Protein AF-A0A377BWE9-F1 (afdb_monomer)

Sequence (89 aa):
MSNTYQKRKASKEYGLYNQCKKLNDDELFRLLDDHNSLKRISSARVLQLRGGQDAVRLAIEFCSDKNYIRRDIGAFILGANKNLQKMRR

Foldseek 3Di:
DDDPVNVVVVVVLVVLLVVLLPDDLVVLLVQCPDPDPSSNVSSLVSCLVVADPVLLVQLVVQCPDPDVSSVVSSCVSCVRRPVNVVVVD

Solvent-accessible surface area (backbone atoms only — not comparable to full-atom values): 4860 Å² total; per-residue (Å²): 135,85,52,72,67,57,55,53,49,52,49,52,54,51,52,50,30,59,53,42,67,72,52,55,70,70,60,34,58,58,31,56,70,44,92,50,64,67,53,19,53,29,24,42,51,44,45,16,71,71,30,56,69,66,57,50,53,51,21,57,54,21,54,72,43,90,51,65,68,42,21,51,51,11,52,54,32,63,75,60,19,48,61,62,56,62,75,74,111

Organism: Escherichia coli (NCBI:txid562)

InterPro domains:
  IPR011989 Armadillo-like helical [G3DSA:1.25.10.10] (1-88)

Radius of gyration: 13.8 Å; Cα contacts (8 Å, |Δi|>4): 89; chains: 1; bounding box: 24×37×41 Å

Structure (mmCIF, N/CA/C/O backbone):
data_AF-A0A377BWE9-F1
#
_entry.id   AF-A0A377BWE9-F1
#
loop_
_atom_site.group_PDB
_atom_site.id
_atom_site.type_symbol
_atom_site.label_atom_id
_atom_site.label_alt_id
_atom_site.label_comp_id
_atom_site.label_asym_id
_atom_site.label_entity_id
_atom_site.label_seq_id
_atom_site.pdbx_PDB_ins_code
_atom_site.Cartn_x
_atom_site.Cartn_y
_atom_site.Cartn_z
_atom_site.occupancy
_atom_site.B_iso_or_equiv
_atom_site.auth_seq_id
_atom_site.auth_comp_id
_atom_site.auth_asym_id
_atom_site.auth_atom_id
_atom_site.pdbx_PDB_model_num
ATOM 1 N N . MET A 1 1 ? 11.715 6.703 27.315 1.00 55.16 1 MET A N 1
ATOM 2 C CA . MET A 1 1 ? 10.576 7.627 27.090 1.00 55.16 1 MET A CA 1
ATOM 3 C C . MET A 1 1 ? 10.494 8.007 25.617 1.00 55.16 1 MET A C 1
ATOM 5 O O . MET A 1 1 ? 11.517 8.353 25.046 1.00 55.16 1 MET A O 1
ATOM 9 N N . SER A 1 2 ? 9.309 7.949 24.999 1.00 64.31 2 SER A N 1
ATOM 10 C CA . SER A 1 2 ? 9.113 8.406 23.614 1.00 64.31 2 SER A CA 1
ATOM 11 C C . SER A 1 2 ? 8.977 9.935 23.570 1.00 64.31 2 SER A C 1
ATOM 13 O O . SER A 1 2 ? 8.119 10.498 24.257 1.00 64.31 2 SER A O 1
ATOM 15 N N . ASN A 1 3 ? 9.843 10.600 22.799 1.00 85.31 3 ASN A N 1
ATOM 16 C CA . ASN A 1 3 ? 9.865 12.059 22.629 1.00 85.31 3 ASN A CA 1
ATOM 17 C C . ASN A 1 3 ? 8.578 12.530 21.905 1.00 85.31 3 ASN A C 1
ATOM 19 O O . ASN A 1 3 ? 7.997 11.794 21.104 1.00 85.31 3 ASN A O 1
ATOM 23 N N . THR A 1 4 ? 8.114 13.754 22.169 1.00 83.38 4 THR A N 1
ATOM 24 C CA . THR A 1 4 ? 6.931 14.387 21.555 1.00 83.38 4 THR A CA 1
ATOM 25 C C . THR A 1 4 ? 6.905 14.271 20.026 1.00 83.38 4 THR A C 1
ATOM 27 O O . THR A 1 4 ? 5.832 14.075 19.452 1.00 83.38 4 THR A O 1
ATOM 30 N N . TYR A 1 5 ? 8.067 14.297 19.364 1.00 80.12 5 TYR A N 1
ATOM 31 C CA . TYR A 1 5 ? 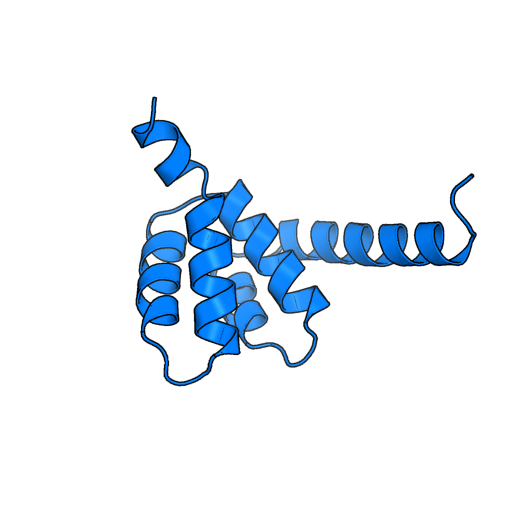8.185 14.045 17.923 1.00 80.12 5 TYR A CA 1
ATOM 32 C C . TYR A 1 5 ? 7.663 12.658 17.513 1.00 80.12 5 TYR A C 1
ATOM 34 O O . TYR A 1 5 ? 6.847 12.545 16.598 1.00 80.12 5 TYR A O 1
ATOM 42 N N . GLN A 1 6 ? 8.082 11.602 18.214 1.00 81.94 6 GLN A N 1
ATOM 43 C CA . GLN A 1 6 ? 7.679 10.224 17.917 1.00 81.94 6 GLN A CA 1
ATOM 44 C C . GLN A 1 6 ? 6.173 10.027 18.129 1.00 81.94 6 GLN A C 1
ATOM 46 O O . GLN A 1 6 ? 5.518 9.404 17.297 1.00 81.94 6 GLN A O 1
ATOM 51 N N . LYS A 1 7 ? 5.601 10.630 19.181 1.00 79.88 7 LYS A N 1
ATOM 52 C CA . LYS A 1 7 ? 4.149 10.601 19.433 1.00 79.88 7 LYS A CA 1
ATOM 53 C C . LYS A 1 7 ? 3.357 11.284 18.313 1.00 79.88 7 LYS A C 1
ATOM 55 O O . LYS A 1 7 ? 2.355 10.745 17.847 1.00 79.88 7 LYS A O 1
ATOM 60 N N . ARG A 1 8 ? 3.822 12.447 17.838 1.00 79.38 8 ARG A N 1
ATOM 61 C CA . ARG A 1 8 ? 3.204 13.165 16.706 1.00 79.38 8 ARG A CA 1
ATOM 6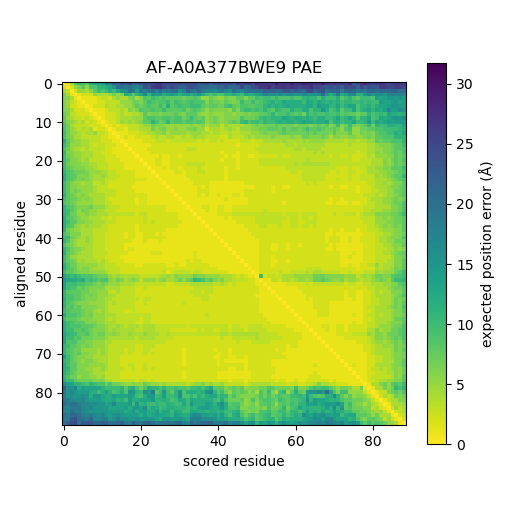2 C C . ARG A 1 8 ? 3.307 12.372 15.405 1.00 79.38 8 ARG A C 1
ATOM 64 O O . ARG A 1 8 ? 2.331 12.317 14.662 1.00 79.38 8 ARG A O 1
ATOM 71 N N . LYS A 1 9 ? 4.458 11.745 15.142 1.00 79.81 9 LYS A N 1
ATOM 72 C CA . LYS A 1 9 ? 4.657 10.868 13.981 1.00 79.81 9 LYS A CA 1
ATOM 73 C C . LYS A 1 9 ? 3.677 9.694 14.019 1.00 79.81 9 LYS A C 1
ATOM 75 O O . LYS A 1 9 ? 2.887 9.558 13.095 1.00 79.81 9 LYS A O 1
ATOM 80 N N . ALA A 1 10 ? 3.644 8.939 15.116 1.00 78.50 10 ALA A N 1
ATOM 81 C CA . ALA A 1 10 ? 2.740 7.800 15.277 1.00 78.50 10 ALA A CA 1
ATOM 82 C C . ALA A 1 10 ? 1.261 8.192 15.114 1.00 78.50 10 ALA A C 1
ATOM 84 O O . ALA A 1 10 ? 0.513 7.497 14.436 1.00 78.50 10 ALA A O 1
ATOM 85 N N . SER A 1 11 ? 0.849 9.338 15.667 1.00 81.81 11 SER A N 1
ATOM 86 C CA . SER A 1 11 ? -0.517 9.853 15.506 1.00 81.81 11 SER A CA 1
ATOM 87 C C . SER A 1 11 ? -0.864 10.149 14.040 1.00 81.81 11 SER A C 1
ATOM 89 O O . SER A 1 11 ? -1.925 9.744 13.565 1.00 81.81 11 SER A O 1
ATOM 91 N N . LYS A 1 12 ? 0.052 10.777 13.286 1.00 82.19 12 LYS A N 1
ATOM 92 C CA . LYS A 1 12 ? -0.138 11.029 11.847 1.00 82.19 12 LYS A CA 1
ATOM 93 C C . LYS A 1 12 ? -0.246 9.733 11.045 1.00 82.19 12 LYS A C 1
ATOM 95 O O . LYS A 1 12 ? -1.152 9.609 10.226 1.00 82.19 12 LYS A O 1
ATOM 100 N N . GLU A 1 13 ? 0.644 8.772 11.291 1.00 86.06 13 GLU A N 1
ATOM 101 C CA . GLU A 1 13 ? 0.618 7.471 10.608 1.00 86.06 13 GLU A CA 1
ATOM 102 C C . GLU A 1 13 ? -0.674 6.703 10.922 1.00 86.06 13 GLU A C 1
ATOM 104 O O . GLU A 1 13 ? -1.318 6.172 10.019 1.00 86.06 13 GLU A O 1
ATOM 109 N N . TYR A 1 14 ? -1.102 6.702 12.187 1.00 86.38 14 TYR A N 1
ATOM 110 C CA . TYR A 1 14 ? -2.319 6.017 12.620 1.00 86.38 14 TYR A CA 1
ATOM 111 C C . TYR A 1 14 ? -3.591 6.675 12.069 1.00 86.38 14 TYR A C 1
ATOM 113 O O . TYR A 1 14 ? -4.514 5.984 11.634 1.00 86.38 14 TYR A O 1
ATOM 121 N N . GLY A 1 15 ? -3.637 8.010 12.032 1.00 91.62 15 GLY A N 1
ATOM 122 C CA . GLY A 1 15 ? -4.743 8.758 11.435 1.00 91.62 15 GLY A CA 1
ATOM 123 C C . GLY A 1 15 ? -4.910 8.448 9.948 1.00 91.62 15 GLY A C 1
ATOM 124 O O . GLY A 1 15 ? -6.016 8.146 9.500 1.00 91.62 15 GLY A O 1
ATOM 125 N N . LEU A 1 16 ? -3.805 8.445 9.201 1.00 91.56 16 LEU A N 1
ATOM 126 C CA . LEU A 1 16 ? -3.821 8.202 7.759 1.00 91.56 16 LEU A CA 1
ATOM 127 C C . LEU A 1 16 ? -4.142 6.737 7.423 1.00 91.56 16 LEU A C 1
ATOM 129 O O . LEU A 1 16 ? -4.913 6.461 6.505 1.00 91.56 16 LEU A O 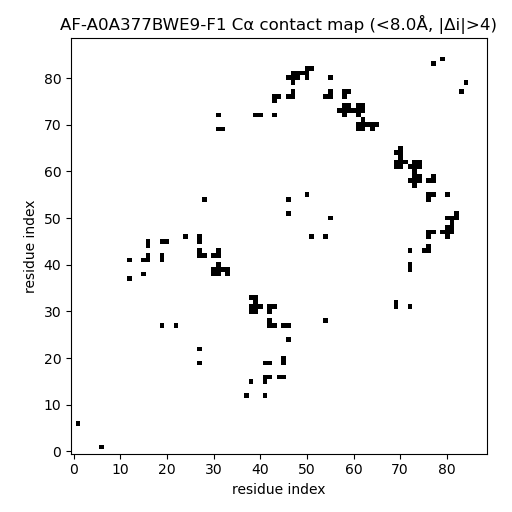1
ATOM 133 N N . TYR A 1 17 ? -3.646 5.794 8.224 1.00 92.25 17 TYR A N 1
ATOM 134 C CA . TYR A 1 17 ? -4.028 4.385 8.129 1.00 92.25 17 TYR A CA 1
ATOM 135 C C . TYR A 1 17 ? -5.535 4.170 8.345 1.00 92.25 17 TYR A C 1
ATOM 137 O O . TYR A 1 17 ? -6.181 3.466 7.569 1.00 92.25 17 TYR A O 1
ATOM 145 N N . ASN A 1 18 ? -6.131 4.819 9.351 1.00 93.25 18 ASN A N 1
ATOM 146 C CA . ASN A 1 18 ? -7.572 4.720 9.602 1.00 93.25 18 ASN A CA 1
ATOM 147 C C . ASN A 1 18 ? -8.420 5.345 8.489 1.00 93.25 18 ASN A C 1
ATOM 149 O O . ASN A 1 18 ? -9.536 4.885 8.252 1.00 93.25 18 ASN A O 1
ATOM 153 N N . GLN A 1 19 ? -7.906 6.369 7.804 1.00 94.06 19 GLN A N 1
ATOM 154 C CA . GLN A 1 19 ? -8.539 6.902 6.597 1.00 94.06 19 GLN A CA 1
ATOM 155 C C . GLN A 1 19 ? -8.478 5.878 5.460 1.00 94.06 19 GLN A C 1
ATOM 157 O O . GLN A 1 19 ? -9.515 5.558 4.888 1.00 94.06 19 GLN A O 1
ATOM 162 N N . CYS A 1 20 ? -7.307 5.281 5.208 1.00 96.19 20 CYS A N 1
ATOM 163 C CA . CYS A 1 20 ? -7.141 4.248 4.181 1.00 96.19 20 CYS A CA 1
ATOM 164 C C . CYS A 1 20 ? -8.066 3.043 4.420 1.00 96.19 20 CYS A C 1
ATOM 166 O O . CYS A 1 20 ? -8.646 2.510 3.483 1.00 96.19 20 CYS A O 1
ATOM 168 N N . LYS A 1 21 ? -8.298 2.644 5.679 1.00 95.19 21 LYS A N 1
ATOM 169 C CA . LYS A 1 21 ? -9.226 1.547 6.010 1.00 95.19 21 LYS A CA 1
ATOM 170 C C . LYS A 1 21 ? -10.664 1.760 5.524 1.00 95.19 21 LYS A C 1
ATOM 172 O O . LYS A 1 21 ? -11.386 0.768 5.435 1.00 95.19 21 LYS A O 1
ATOM 177 N N . LYS A 1 22 ? -11.081 3.001 5.260 1.00 96.19 22 LYS A N 1
ATOM 178 C CA . LYS A 1 22 ? -12.431 3.348 4.785 1.00 96.19 22 LYS A CA 1
ATOM 179 C C . LYS A 1 22 ? -12.545 3.387 3.258 1.00 96.19 22 LYS A C 1
ATOM 181 O O . LYS A 1 22 ? -13.661 3.424 2.760 1.00 96.19 22 LYS A O 1
ATOM 186 N N . LEU A 1 23 ? -11.419 3.390 2.546 1.00 96.56 23 LEU A N 1
ATOM 187 C CA . LEU A 1 23 ? -11.375 3.445 1.086 1.00 96.56 23 LEU A CA 1
ATOM 188 C C . LEU A 1 23 ? -11.688 2.080 0.472 1.00 96.56 23 LEU A C 1
ATOM 190 O O . LEU A 1 23 ? -11.465 1.044 1.108 1.00 96.56 23 LEU A O 1
ATOM 194 N N . ASN A 1 24 ? -12.179 2.062 -0.761 1.00 95.81 24 ASN A N 1
ATOM 195 C CA . ASN A 1 24 ? -12.293 0.823 -1.537 1.00 95.81 24 ASN A CA 1
ATOM 196 C C . ASN A 1 24 ? -10.928 0.399 -2.116 1.00 95.81 24 ASN A C 1
ATOM 198 O O . ASN A 1 24 ? -9.942 1.1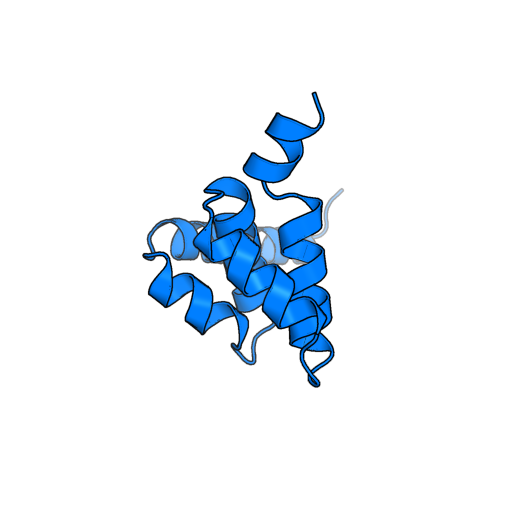29 -2.012 1.00 95.81 24 ASN A O 1
ATOM 202 N N . ASP A 1 25 ? -10.850 -0.804 -2.683 1.00 94.19 25 ASP A N 1
ATOM 203 C CA . ASP A 1 25 ? -9.573 -1.352 -3.154 1.00 94.19 25 ASP A CA 1
ATOM 204 C C . ASP A 1 25 ? -9.002 -0.565 -4.352 1.00 94.19 25 ASP A C 1
ATOM 206 O O . ASP A 1 25 ? -7.798 -0.320 -4.385 1.00 94.19 25 ASP A O 1
ATOM 210 N N . ASP A 1 26 ? -9.837 -0.037 -5.253 1.00 95.69 26 ASP A N 1
ATOM 211 C CA . ASP A 1 26 ? -9.388 0.787 -6.390 1.00 95.69 26 ASP A CA 1
ATOM 212 C C . ASP A 1 26 ? -8.760 2.118 -5.948 1.00 95.69 26 ASP A C 1
ATOM 214 O O . ASP A 1 26 ? -7.764 2.595 -6.502 1.00 95.69 26 ASP A O 1
ATOM 218 N N . GLU A 1 27 ? -9.339 2.758 -4.934 1.00 97.12 27 GLU A N 1
ATOM 219 C CA . GLU A 1 27 ? -8.768 3.941 -4.288 1.00 97.12 27 GLU A CA 1
ATOM 220 C C . GLU A 1 27 ? -7.434 3.622 -3.612 1.00 97.12 27 GLU A C 1
ATOM 222 O O . GLU A 1 27 ? -6.479 4.395 -3.727 1.00 97.12 27 GLU A O 1
ATOM 227 N N . LEU A 1 28 ? -7.344 2.472 -2.942 1.0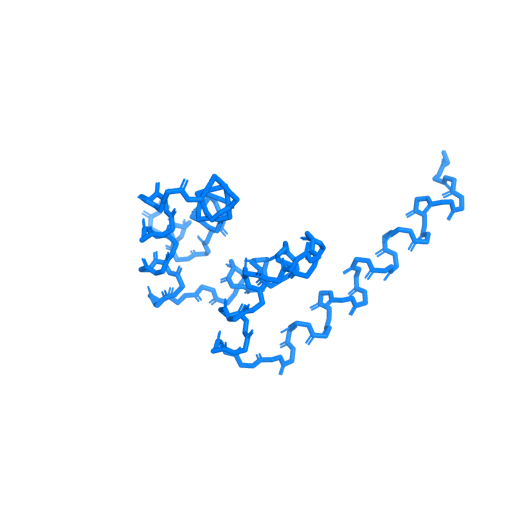0 97.00 28 LEU A N 1
ATOM 228 C CA . LEU A 1 28 ? -6.108 2.017 -2.317 1.00 97.00 28 LEU A CA 1
ATOM 229 C C . LEU A 1 28 ? -5.017 1.746 -3.356 1.00 97.00 28 LEU A C 1
ATOM 231 O O . LEU A 1 28 ? -3.884 2.193 -3.159 1.00 97.00 28 LEU A O 1
ATOM 235 N N . PHE A 1 29 ? -5.341 1.091 -4.471 1.00 96.44 29 PHE A N 1
ATOM 236 C CA . PHE A 1 29 ? -4.392 0.839 -5.556 1.00 96.44 29 PHE A CA 1
ATOM 237 C C . PHE A 1 29 ? -3.850 2.136 -6.151 1.00 96.44 29 PHE A C 1
ATOM 239 O O . PHE A 1 29 ? -2.636 2.278 -6.286 1.00 96.44 29 PHE A O 1
ATOM 246 N N . ARG A 1 30 ? -4.709 3.135 -6.392 1.00 96.62 30 ARG A N 1
ATOM 247 C CA . ARG A 1 30 ? -4.264 4.464 -6.848 1.00 96.62 30 ARG A CA 1
ATOM 248 C C . ARG A 1 30 ? -3.305 5.135 -5.862 1.00 96.62 30 ARG A C 1
ATOM 250 O O . ARG A 1 30 ? -2.340 5.771 -6.278 1.00 96.62 30 ARG A O 1
ATOM 257 N N . LEU A 1 31 ? -3.527 4.973 -4.556 1.00 97.06 31 LEU A N 1
ATOM 258 C CA . LEU A 1 31 ? -2.647 5.541 -3.529 1.00 97.06 31 LEU A CA 1
ATOM 259 C C . LEU A 1 31 ? -1.254 4.905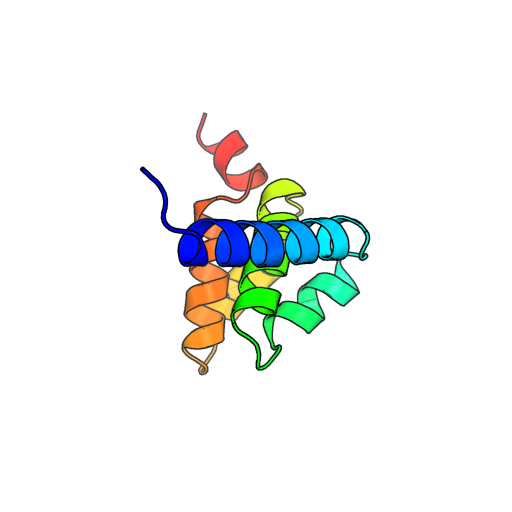 -3.479 1.00 97.06 31 LEU A C 1
ATOM 261 O O . LEU A 1 31 ? -0.361 5.506 -2.881 1.00 97.06 31 LEU A O 1
ATOM 265 N N . LEU A 1 32 ? -1.038 3.732 -4.085 1.00 96.62 32 LEU A N 1
ATOM 266 C CA . LEU A 1 32 ? 0.289 3.110 -4.145 1.00 96.62 32 LEU A CA 1
ATOM 267 C C . LEU A 1 32 ? 1.272 3.892 -5.026 1.00 96.62 32 LEU A C 1
ATOM 269 O O . LEU A 1 32 ? 2.480 3.753 -4.847 1.00 96.62 32 LEU A O 1
ATOM 273 N N . ASP A 1 33 ? 0.765 4.764 -5.896 1.00 95.81 33 ASP A N 1
ATOM 274 C CA . ASP A 1 33 ? 1.557 5.646 -6.754 1.00 95.81 33 ASP A CA 1
ATOM 275 C C . ASP A 1 33 ? 1.622 7.098 -6.263 1.00 95.81 33 ASP A C 1
ATOM 277 O O . ASP A 1 33 ? 2.227 7.947 -6.917 1.00 95.81 33 ASP A O 1
ATOM 281 N N . ASP A 1 34 ? 1.048 7.405 -5.094 1.00 97.06 34 ASP A N 1
ATOM 282 C CA . ASP A 1 34 ? 1.087 8.759 -4.537 1.00 97.06 34 ASP A CA 1
ATOM 283 C C . ASP A 1 34 ? 2.544 9.197 -4.270 1.00 97.06 34 ASP A C 1
ATOM 285 O O . ASP A 1 34 ? 3.403 8.416 -3.840 1.00 97.06 34 ASP A O 1
ATOM 289 N N . HIS A 1 35 ? 2.837 10.477 -4.507 1.00 95.06 35 HIS A N 1
ATOM 290 C CA . HIS A 1 35 ? 4.156 11.053 -4.237 1.00 95.06 35 HIS A CA 1
ATOM 291 C C . HIS A 1 35 ? 4.531 10.989 -2.749 1.00 95.06 35 HIS A C 1
ATOM 293 O O . HIS A 1 35 ? 5.712 10.920 -2.401 1.00 95.06 35 HIS A O 1
ATOM 299 N N . ASN A 1 36 ? 3.540 10.991 -1.856 1.00 94.75 36 ASN A N 1
ATOM 300 C CA . ASN A 1 36 ? 3.739 10.886 -0.424 1.00 94.75 36 ASN A CA 1
ATOM 301 C C . ASN A 1 36 ? 3.937 9.422 -0.004 1.00 94.75 36 ASN A C 1
ATOM 303 O O . ASN A 1 36 ? 3.007 8.610 -0.001 1.00 94.75 36 ASN A O 1
ATOM 307 N N . SER A 1 37 ? 5.148 9.108 0.457 1.00 93.69 37 SER A N 1
ATOM 308 C CA . SER A 1 37 ? 5.511 7.768 0.927 1.00 93.69 37 SER A CA 1
ATOM 309 C C . SER A 1 37 ? 4.596 7.238 2.033 1.00 93.69 37 SER A C 1
ATOM 311 O O . SER A 1 37 ? 4.302 6.043 2.054 1.00 93.69 37 SER A O 1
ATOM 313 N N . LEU A 1 38 ? 4.093 8.104 2.918 1.00 93.69 38 LEU A N 1
ATOM 314 C CA . LEU A 1 38 ? 3.234 7.679 4.016 1.00 93.69 38 LEU A CA 1
ATOM 315 C C . LEU A 1 38 ? 1.867 7.195 3.522 1.00 93.69 38 LEU A C 1
ATOM 317 O O . LEU A 1 38 ? 1.326 6.236 4.075 1.00 93.69 38 LEU A O 1
ATOM 321 N N . LYS A 1 39 ? 1.324 7.820 2.472 1.00 96.19 39 LYS A N 1
ATOM 322 C CA . LYS A 1 39 ? 0.078 7.372 1.839 1.00 96.19 39 LYS A CA 1
ATOM 323 C C . LYS A 1 39 ? 0.254 6.008 1.181 1.00 96.19 39 LYS A C 1
ATOM 325 O O . LYS A 1 39 ? -0.554 5.120 1.444 1.00 96.19 39 LYS A O 1
ATOM 330 N N . ARG A 1 40 ? 1.351 5.811 0.439 1.00 96.81 40 ARG A N 1
ATOM 331 C CA . ARG A 1 40 ? 1.684 4.516 -0.177 1.00 96.81 40 ARG A CA 1
ATOM 332 C C . ARG A 1 40 ? 1.767 3.398 0.857 1.00 96.81 40 ARG A C 1
ATOM 334 O O . ARG A 1 40 ? 1.087 2.387 0.729 1.00 96.81 40 ARG A O 1
ATOM 341 N N . ILE A 1 41 ? 2.542 3.609 1.925 1.00 95.62 41 ILE A N 1
ATOM 342 C CA . ILE A 1 41 ? 2.726 2.612 2.992 1.00 95.62 41 ILE A CA 1
ATOM 343 C C . ILE A 1 41 ? 1.409 2.343 3.729 1.00 95.62 41 ILE A C 1
ATOM 345 O O . ILE A 1 41 ? 1.093 1.193 4.033 1.00 95.62 41 ILE A O 1
ATOM 349 N N . SER A 1 42 ? 0.627 3.386 4.020 1.00 96.12 42 SER A N 1
ATOM 350 C CA . SER A 1 42 ? -0.657 3.232 4.713 1.00 96.12 42 SER A CA 1
ATOM 351 C C . SER A 1 42 ? -1.655 2.441 3.873 1.00 96.12 42 SER A C 1
ATOM 353 O O . SER A 1 42 ? -2.304 1.544 4.408 1.00 96.12 42 SER A O 1
ATOM 355 N N . SER A 1 43 ? -1.725 2.715 2.567 1.00 96.88 43 SER A N 1
ATOM 356 C CA . SER A 1 43 ? -2.545 1.950 1.628 1.00 96.88 43 SER A CA 1
ATOM 357 C C . SER A 1 43 ? -2.091 0.488 1.543 1.00 96.88 43 SER A C 1
ATOM 359 O O . SER A 1 43 ? -2.879 -0.426 1.792 1.00 96.88 43 SER A O 1
ATOM 361 N N . ALA A 1 44 ? -0.792 0.255 1.326 1.00 96.44 44 ALA A N 1
ATOM 362 C CA . ALA A 1 44 ? -0.211 -1.083 1.245 1.00 96.44 44 ALA A CA 1
ATOM 363 C C . ALA A 1 44 ? -0.479 -1.927 2.505 1.00 96.44 44 ALA A C 1
ATOM 365 O O . ALA A 1 44 ? -0.803 -3.109 2.400 1.00 96.44 44 ALA A O 1
ATOM 366 N N . ARG A 1 45 ? -0.423 -1.325 3.702 1.00 94.94 45 ARG A N 1
ATOM 367 C CA . ARG A 1 45 ? -0.782 -2.001 4.963 1.00 94.94 45 ARG A CA 1
ATOM 368 C C . ARG A 1 45 ? -2.245 -2.427 5.016 1.00 94.94 45 ARG A C 1
ATOM 370 O O . ARG A 1 45 ? -2.552 -3.499 5.537 1.00 94.94 45 ARG A O 1
ATOM 377 N N . VAL A 1 46 ? -3.157 -1.602 4.504 1.00 95.44 46 VAL A N 1
ATOM 378 C CA . VAL A 1 46 ? -4.578 -1.968 4.437 1.00 95.44 46 VAL A CA 1
ATOM 379 C C . VAL A 1 46 ? -4.779 -3.129 3.464 1.00 95.44 46 VAL A C 1
ATOM 381 O O . VAL A 1 46 ? -5.479 -4.077 3.814 1.00 95.44 46 VAL A O 1
ATOM 384 N N . LEU A 1 47 ? -4.106 -3.118 2.310 1.00 95.06 47 LEU A N 1
ATOM 385 C CA . LEU A 1 47 ? -4.146 -4.221 1.344 1.00 95.06 47 LEU A CA 1
ATOM 386 C C . LEU A 1 47 ? -3.572 -5.526 1.923 1.00 95.06 47 LEU A C 1
ATOM 388 O O . LEU A 1 47 ? -4.175 -6.583 1.767 1.00 95.06 47 LEU A O 1
ATOM 392 N N . GLN A 1 48 ? -2.468 -5.469 2.678 1.00 93.75 48 GLN A N 1
ATOM 393 C CA . GLN A 1 48 ? -1.940 -6.630 3.416 1.00 93.75 48 GLN A CA 1
ATOM 394 C C . GLN A 1 48 ? -2.964 -7.198 4.412 1.00 93.75 48 GLN A C 1
ATOM 396 O O . GLN A 1 48 ? -3.109 -8.418 4.532 1.00 93.75 48 GLN A O 1
ATOM 401 N N . LEU A 1 49 ? -3.672 -6.314 5.130 1.00 92.69 49 LEU A N 1
ATOM 402 C CA . LEU A 1 49 ? -4.658 -6.685 6.146 1.00 92.69 49 LEU A CA 1
ATOM 403 C C . LEU A 1 49 ? -5.924 -7.301 5.543 1.00 92.69 49 LEU A C 1
ATOM 405 O O . LEU A 1 49 ? -6.451 -8.257 6.125 1.00 92.69 49 LEU A O 1
ATOM 409 N N . ARG A 1 50 ? -6.440 -6.709 4.459 1.00 91.94 50 ARG A N 1
ATOM 410 C CA . ARG A 1 50 ? -7.619 -7.197 3.730 1.00 91.94 50 ARG A CA 1
ATOM 411 C C . ARG A 1 50 ? -7.301 -8.489 2.987 1.00 91.94 50 ARG A C 1
ATOM 413 O O . ARG A 1 50 ? -8.135 -9.388 2.952 1.00 91.94 50 ARG A O 1
ATOM 420 N N . GLY A 1 51 ? -6.077 -8.607 2.479 1.00 86.25 51 GLY A N 1
ATOM 421 C CA . GLY A 1 51 ? -5.729 -9.645 1.523 1.00 86.25 51 GLY A CA 1
ATOM 422 C C . GLY A 1 51 ? -6.456 -9.400 0.203 1.00 86.25 51 GLY A C 1
ATOM 423 O O . GLY A 1 51 ? -6.812 -8.271 -0.120 1.00 86.25 51 GLY A O 1
ATOM 424 N N . GLY A 1 52 ? -6.677 -10.467 -0.555 1.00 88.44 52 GLY A N 1
ATOM 425 C CA . GLY A 1 52 ? -7.360 -10.405 -1.846 1.00 88.44 52 GLY A CA 1
ATOM 426 C C . GLY A 1 52 ? -6.431 -10.752 -3.002 1.00 88.44 52 GLY A C 1
ATOM 427 O O . GLY A 1 52 ? -5.238 -10.445 -2.982 1.00 88.44 52 GLY A O 1
ATOM 428 N N . GLN A 1 53 ? -6.988 -11.441 -3.996 1.00 90.44 53 GLN A N 1
ATOM 429 C CA . GLN A 1 53 ? -6.225 -11.929 -5.141 1.00 90.44 53 GLN A CA 1
ATOM 430 C C . GLN A 1 53 ? -5.740 -10.778 -6.025 1.00 90.44 53 GLN A C 1
ATOM 432 O O . GLN A 1 53 ? -4.604 -10.815 -6.489 1.00 90.44 53 GLN A O 1
ATOM 437 N N . ASP A 1 54 ? -6.549 -9.731 -6.197 1.00 91.88 54 ASP A N 1
ATOM 438 C CA . ASP A 1 54 ? -6.171 -8.566 -7.002 1.00 91.88 54 ASP A CA 1
ATOM 439 C C . ASP A 1 54 ? -4.993 -7.804 -6.391 1.00 91.88 54 ASP A C 1
ATOM 441 O O . ASP A 1 54 ? -4.061 -7.444 -7.104 1.00 91.88 54 ASP A O 1
ATOM 445 N N . ALA A 1 55 ? -4.965 -7.654 -5.061 1.00 92.38 55 ALA A N 1
ATOM 446 C CA . ALA A 1 55 ? -3.834 -7.051 -4.362 1.00 92.38 55 ALA A CA 1
ATOM 447 C C . ALA A 1 55 ? -2.544 -7.873 -4.527 1.00 92.38 55 ALA A C 1
ATOM 449 O O . ALA A 1 55 ? -1.461 -7.304 -4.647 1.00 92.38 55 ALA A O 1
ATOM 450 N N . VAL A 1 56 ? -2.648 -9.208 -4.552 1.00 92.25 56 VAL A N 1
ATOM 451 C CA . VAL A 1 56 ? -1.503 -10.095 -4.815 1.00 92.25 56 VAL A CA 1
ATOM 452 C C . VAL A 1 56 ? -1.050 -9.982 -6.270 1.00 92.25 56 VAL A C 1
ATOM 454 O O . VAL A 1 56 ? 0.144 -9.814 -6.505 1.00 92.25 56 VAL A O 1
ATOM 457 N N . ARG A 1 57 ? -1.976 -10.026 -7.237 1.00 94.31 57 ARG A N 1
ATOM 458 C CA . ARG A 1 57 ? -1.658 -9.889 -8.667 1.00 94.31 57 ARG A CA 1
ATOM 459 C C . ARG A 1 57 ? -0.957 -8.561 -8.946 1.00 94.31 57 ARG A C 1
ATOM 461 O O . ARG A 1 57 ? 0.125 -8.566 -9.523 1.00 94.31 57 ARG A O 1
ATOM 468 N N . LEU A 1 58 ? -1.516 -7.455 -8.455 1.00 94.88 58 LEU A N 1
ATOM 469 C CA . LEU A 1 58 ? -0.921 -6.129 -8.605 1.00 94.88 58 LEU A CA 1
ATOM 470 C C . LEU A 1 58 ? 0.472 -6.056 -7.968 1.00 94.88 58 LEU A C 1
ATOM 472 O O . LEU A 1 58 ? 1.394 -5.496 -8.553 1.00 94.88 58 LEU A O 1
ATOM 476 N N . ALA A 1 59 ? 0.656 -6.640 -6.781 1.00 94.94 59 ALA A N 1
ATOM 477 C CA . ALA A 1 59 ? 1.954 -6.635 -6.115 1.00 94.94 59 ALA A CA 1
ATOM 478 C C . ALA A 1 59 ? 3.020 -7.433 -6.891 1.00 94.94 59 ALA A C 1
ATOM 480 O O . ALA A 1 59 ? 4.177 -7.019 -6.926 1.00 94.94 59 ALA A O 1
ATOM 481 N N . ILE A 1 60 ? 2.634 -8.535 -7.547 1.00 95.50 60 ILE A N 1
ATOM 482 C CA . ILE A 1 60 ? 3.515 -9.299 -8.445 1.00 95.50 60 ILE A CA 1
ATOM 483 C C . ILE A 1 60 ? 3.906 -8.452 -9.660 1.00 95.50 60 ILE A C 1
ATOM 485 O O . ILE A 1 60 ? 5.091 -8.368 -9.978 1.00 95.50 60 ILE A O 1
ATOM 489 N N . GLU A 1 61 ? 2.945 -7.782 -10.302 1.00 96.44 61 GLU A N 1
ATOM 490 C CA . GLU A 1 61 ? 3.220 -6.866 -11.420 1.00 96.44 61 GLU A CA 1
ATOM 491 C C . GLU A 1 61 ? 4.186 -5.750 -10.995 1.00 96.44 61 GLU A C 1
ATOM 493 O O . GLU A 1 61 ? 5.170 -5.461 -11.679 1.00 96.44 61 GLU A O 1
ATOM 498 N N . PHE A 1 62 ? 3.964 -5.182 -9.808 1.00 97.12 62 PHE A N 1
ATOM 499 C CA . PHE A 1 62 ? 4.811 -4.146 -9.225 1.00 97.12 62 PHE A CA 1
ATOM 500 C C . PHE A 1 62 ? 6.254 -4.607 -9.014 1.00 97.12 62 PHE A C 1
ATOM 502 O O . PHE A 1 62 ? 7.168 -3.810 -9.217 1.00 97.12 62 PHE A O 1
ATOM 509 N N . CYS A 1 63 ? 6.493 -5.874 -8.660 1.00 96.75 63 CYS A N 1
ATOM 510 C CA . CYS A 1 63 ? 7.845 -6.415 -8.493 1.00 96.75 63 CYS A CA 1
ATOM 511 C C . CYS A 1 63 ? 8.677 -6.407 -9.787 1.00 96.75 63 CYS A C 1
ATOM 513 O O . CYS A 1 63 ? 9.906 -6.406 -9.710 1.00 96.75 63 CYS A O 1
ATOM 515 N N . SER A 1 64 ? 8.038 -6.358 -10.957 1.00 96.19 64 SER A N 1
ATOM 516 C CA . SER A 1 64 ? 8.705 -6.276 -12.263 1.00 96.19 64 SER A CA 1
ATOM 517 C C . SER A 1 64 ? 8.671 -4.874 -12.886 1.00 96.19 64 SER A C 1
ATOM 519 O O . SER A 1 64 ? 9.173 -4.684 -13.994 1.00 96.19 64 SER A O 1
ATOM 521 N N . ASP A 1 65 ? 8.118 -3.876 -12.190 1.00 97.75 65 ASP A N 1
ATOM 522 C CA . ASP A 1 65 ? 8.020 -2.506 -12.697 1.00 97.75 65 ASP A CA 1
ATOM 523 C C . ASP A 1 65 ? 9.406 -1.836 -12.796 1.00 97.75 65 ASP A C 1
ATOM 525 O O . ASP A 1 65 ? 10.320 -2.101 -12.007 1.00 97.75 65 ASP A O 1
ATOM 529 N N . LYS A 1 66 ? 9.584 -0.923 -13.757 1.00 97.56 66 LYS A N 1
ATOM 530 C CA . LYS A 1 66 ? 10.826 -0.147 -13.922 1.00 97.56 66 LYS A CA 1
ATOM 531 C C . LYS A 1 66 ? 11.066 0.818 -12.756 1.00 97.56 66 LYS A C 1
ATOM 533 O O . LYS A 1 66 ? 12.220 1.082 -12.406 1.00 97.56 66 LYS A O 1
ATOM 538 N N . ASN A 1 67 ? 10.007 1.309 -12.123 1.00 96.44 67 ASN A N 1
ATOM 539 C CA . ASN A 1 67 ? 10.058 2.175 -10.957 1.00 96.44 67 ASN A CA 1
ATOM 540 C C . ASN A 1 67 ? 10.405 1.370 -9.697 1.00 96.44 67 ASN A C 1
ATOM 542 O O . ASN A 1 67 ? 9.636 0.526 -9.235 1.00 96.44 67 ASN A O 1
ATOM 546 N N . TYR A 1 68 ? 11.554 1.679 -9.095 1.00 96.38 68 TYR A N 1
ATOM 547 C CA . TYR A 1 68 ? 12.020 0.993 -7.890 1.00 96.38 68 TYR A CA 1
ATOM 548 C C . TYR A 1 68 ? 11.060 1.137 -6.703 1.00 96.38 68 TYR A C 1
ATOM 550 O O . TYR A 1 68 ? 10.988 0.233 -5.878 1.00 96.38 68 TYR A O 1
ATOM 558 N N . ILE A 1 69 ? 10.299 2.233 -6.632 1.00 96.00 69 ILE A N 1
ATOM 559 C CA . ILE A 1 69 ? 9.328 2.460 -5.559 1.00 96.00 69 ILE A CA 1
ATOM 560 C C . ILE A 1 69 ? 8.173 1.462 -5.677 1.00 96.00 69 ILE A C 1
ATOM 562 O O . ILE A 1 69 ? 7.758 0.881 -4.678 1.00 96.00 69 ILE A O 1
ATOM 566 N N . ARG A 1 70 ? 7.679 1.221 -6.898 1.00 97.50 70 ARG A N 1
ATOM 567 C CA . ARG A 1 70 ? 6.651 0.201 -7.131 1.00 97.50 70 ARG A CA 1
ATOM 568 C C . ARG A 1 70 ? 7.173 -1.180 -6.762 1.00 97.50 70 ARG A C 1
ATOM 570 O O . ARG A 1 70 ? 6.488 -1.889 -6.036 1.00 97.50 70 ARG A O 1
ATOM 577 N N . ARG A 1 71 ? 8.411 -1.516 -7.148 1.00 97.81 71 ARG A N 1
ATOM 578 C CA . ARG A 1 71 ? 9.039 -2.793 -6.764 1.00 97.81 71 ARG A CA 1
ATOM 579 C C . ARG A 1 71 ? 9.114 -2.980 -5.250 1.00 97.81 71 ARG A C 1
ATOM 581 O O . ARG A 1 71 ? 8.748 -4.046 -4.759 1.00 97.81 71 ARG A O 1
ATOM 588 N N . ASP A 1 72 ? 9.546 -1.949 -4.526 1.00 97.06 72 ASP A N 1
ATOM 589 C CA . ASP A 1 72 ? 9.617 -1.954 -3.060 1.00 97.06 72 ASP A CA 1
ATOM 590 C C . ASP A 1 72 ? 8.232 -2.158 -2.425 1.00 97.06 72 ASP A C 1
ATOM 592 O O . ASP A 1 72 ? 8.049 -3.033 -1.579 1.00 97.06 72 ASP A O 1
ATOM 596 N N . ILE A 1 73 ? 7.216 -1.435 -2.905 1.00 96.81 73 ILE A N 1
ATOM 597 C CA . ILE A 1 73 ? 5.833 -1.584 -2.435 1.00 96.81 73 ILE A CA 1
ATOM 598 C C . ILE A 1 73 ? 5.255 -2.966 -2.764 1.00 96.81 73 ILE A C 1
ATOM 600 O O . ILE A 1 73 ? 4.593 -3.559 -1.912 1.00 96.81 73 ILE A O 1
ATOM 604 N N . GLY A 1 74 ? 5.515 -3.504 -3.957 1.00 96.12 74 GLY A N 1
ATOM 605 C CA . GLY A 1 74 ? 5.088 -4.850 -4.347 1.00 96.12 74 GLY A CA 1
ATOM 606 C C . GLY A 1 74 ? 5.675 -5.912 -3.418 1.00 96.12 74 GLY A C 1
ATOM 607 O O . GLY A 1 74 ? 4.937 -6.697 -2.818 1.00 96.12 74 GLY A O 1
ATOM 608 N N . ALA A 1 75 ? 6.993 -5.866 -3.195 1.00 96.06 75 ALA A N 1
ATOM 609 C CA . ALA A 1 75 ? 7.676 -6.761 -2.264 1.00 96.06 75 ALA A CA 1
ATOM 610 C C . ALA A 1 75 ? 7.142 -6.612 -0.829 1.00 96.06 75 ALA A C 1
ATOM 612 O O . ALA A 1 75 ? 6.893 -7.610 -0.147 1.00 96.06 75 ALA A O 1
ATOM 613 N N . PHE A 1 76 ? 6.900 -5.373 -0.388 1.00 95.19 76 PHE A N 1
ATOM 614 C CA . PHE A 1 76 ? 6.309 -5.090 0.913 1.00 95.19 76 PHE A CA 1
ATOM 615 C C . PHE A 1 76 ? 4.930 -5.746 1.053 1.00 95.19 76 PHE A C 1
ATOM 617 O O . PHE A 1 76 ? 4.705 -6.486 2.012 1.00 95.19 76 PHE A O 1
ATOM 624 N N . ILE A 1 77 ? 4.014 -5.544 0.098 1.00 95.00 77 ILE A N 1
ATOM 625 C CA . ILE A 1 77 ? 2.666 -6.137 0.127 1.00 95.00 77 ILE A CA 1
ATOM 626 C C . ILE A 1 77 ? 2.747 -7.666 0.184 1.00 95.00 77 ILE A C 1
ATOM 628 O O . ILE A 1 77 ? 2.100 -8.268 1.042 1.00 95.00 77 ILE A O 1
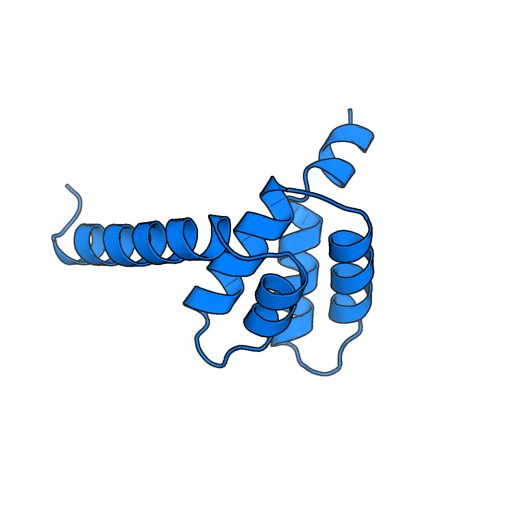ATOM 632 N N . LEU A 1 78 ? 3.569 -8.294 -0.661 1.00 92.75 78 LEU A N 1
ATOM 633 C CA . LEU A 1 78 ? 3.719 -9.753 -0.696 1.00 92.75 78 LEU A CA 1
ATOM 634 C C . LEU A 1 78 ? 4.280 -10.326 0.615 1.00 92.75 78 LEU A C 1
ATOM 636 O O . LEU A 1 78 ? 3.843 -11.390 1.054 1.00 92.75 78 LEU A O 1
ATOM 640 N N . GLY A 1 79 ? 5.197 -9.618 1.281 1.00 89.88 79 GLY A N 1
ATOM 641 C CA . GLY A 1 79 ? 5.846 -10.093 2.507 1.00 89.88 79 GLY A CA 1
ATOM 642 C C . GLY A 1 79 ? 4.901 -10.310 3.696 1.00 89.88 79 GLY A C 1
ATOM 643 O O . GLY A 1 79 ? 5.155 -11.177 4.534 1.00 89.88 79 GLY A O 1
ATOM 644 N N . ALA A 1 80 ? 3.795 -9.563 3.767 1.00 81.12 80 ALA A N 1
ATOM 645 C CA . ALA A 1 80 ? 2.857 -9.616 4.894 1.00 81.12 80 ALA A CA 1
ATOM 646 C C . ALA A 1 80 ? 1.389 -9.833 4.488 1.00 81.12 80 ALA A C 1
ATOM 648 O O . ALA A 1 80 ? 0.492 -9.660 5.315 1.00 81.12 80 ALA A O 1
ATOM 649 N N . ASN A 1 81 ? 1.115 -10.222 3.239 1.00 77.12 81 ASN A N 1
ATOM 650 C CA . ASN A 1 81 ? -0.254 -10.481 2.798 1.00 77.12 81 ASN A CA 1
ATOM 651 C C . ASN A 1 81 ? -0.847 -11.697 3.530 1.00 77.12 81 ASN A C 1
ATOM 653 O O . ASN A 1 81 ? -0.288 -12.798 3.491 1.00 77.12 81 ASN A O 1
ATOM 657 N N . LYS A 1 82 ? -2.013 -11.520 4.162 1.00 70.94 82 LYS A N 1
ATOM 658 C CA . LYS A 1 82 ? -2.686 -12.588 4.918 1.00 70.94 82 LYS A CA 1
ATOM 659 C C . LYS A 1 82 ? -2.971 -13.852 4.107 1.00 70.94 82 LYS A C 1
ATOM 661 O O . LYS A 1 82 ? -2.869 -14.941 4.667 1.00 70.94 82 LYS A O 1
ATOM 666 N N . ASN A 1 83 ? -3.305 -13.738 2.819 1.00 69.12 83 ASN A N 1
ATOM 667 C CA . ASN A 1 83 ? -3.580 -14.910 1.979 1.00 69.12 83 ASN A CA 1
ATOM 668 C C . ASN A 1 83 ? -2.323 -15.769 1.799 1.00 69.12 83 ASN A C 1
ATOM 670 O O . ASN A 1 83 ? -2.377 -16.987 1.958 1.00 69.12 83 ASN A O 1
ATOM 674 N N . LEU A 1 84 ? -1.177 -15.127 1.556 1.00 61.00 84 LEU A N 1
ATOM 675 C CA . LEU A 1 84 ? 0.116 -15.806 1.446 1.00 61.00 84 LEU A CA 1
ATOM 676 C C . LEU A 1 84 ? 0.555 -16.416 2.783 1.00 61.00 84 LEU A C 1
ATOM 678 O O . LEU A 1 84 ? 1.129 -17.502 2.805 1.00 61.00 84 LEU A O 1
ATOM 682 N N . GLN A 1 85 ? 0.248 -15.767 3.910 1.00 66.56 85 GLN A N 1
ATOM 683 C CA . GLN A 1 85 ? 0.536 -16.334 5.231 1.00 66.56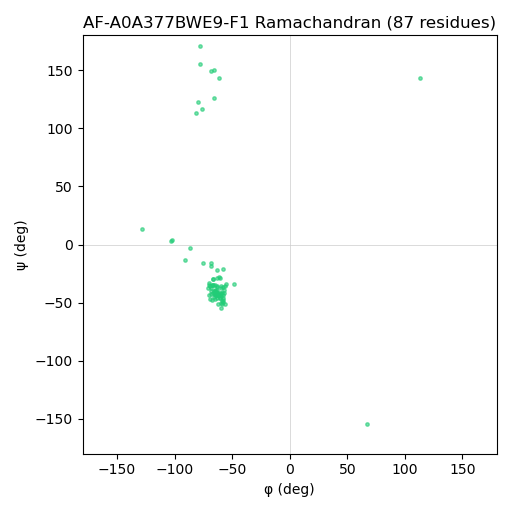 85 GLN A CA 1
ATOM 684 C C . GLN A 1 85 ? -0.348 -17.534 5.581 1.00 66.56 85 GLN A C 1
ATOM 686 O O . GLN A 1 85 ? 0.125 -18.449 6.251 1.00 66.56 85 GLN A O 1
ATOM 691 N N . LYS A 1 86 ? -1.608 -17.561 5.129 1.00 61.59 86 LYS A N 1
ATOM 692 C CA . LYS A 1 86 ? -2.510 -18.697 5.365 1.00 61.59 86 LYS A CA 1
ATOM 693 C C . LYS A 1 86 ? -2.062 -19.955 4.614 1.00 61.59 86 LYS A C 1
ATOM 695 O O . LYS A 1 86 ? -2.205 -21.035 5.159 1.00 61.59 86 LYS A O 1
ATOM 700 N N . MET A 1 87 ? -1.491 -19.810 3.415 1.00 59.59 87 MET A N 1
ATOM 701 C CA . MET A 1 87 ? -0.939 -20.930 2.631 1.00 59.59 87 MET A CA 1
ATOM 702 C C . MET A 1 87 ? 0.41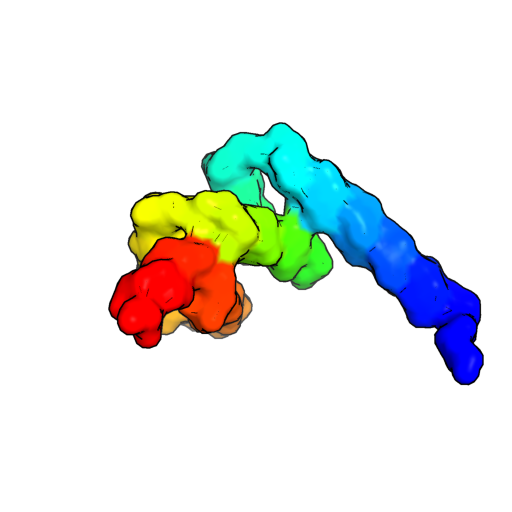2 -21.451 3.149 1.00 59.59 87 MET A C 1
ATOM 704 O O . MET A 1 87 ? 0.844 -22.523 2.748 1.00 59.59 87 MET A O 1
ATOM 708 N N . ARG A 1 88 ? 1.103 -20.690 4.006 1.00 58.06 88 ARG A N 1
ATOM 709 C CA . ARG A 1 88 ? 2.395 -21.076 4.603 1.00 58.06 88 ARG A CA 1
ATOM 710 C C . ARG A 1 88 ? 2.270 -21.913 5.884 1.00 58.06 88 ARG A C 1
ATOM 712 O O . ARG A 1 88 ? 3.300 -22.269 6.448 1.00 58.06 88 ARG A O 1
ATOM 719 N N . ARG A 1 89 ? 1.052 -22.157 6.367 1.00 53.19 89 ARG A N 1
ATOM 720 C CA . ARG A 1 89 ? 0.761 -22.996 7.537 1.00 53.19 89 ARG A CA 1
ATOM 721 C C . ARG A 1 89 ? 0.246 -24.346 7.081 1.00 53.19 89 ARG A C 1
ATOM 723 O O . ARG A 1 89 ? 0.599 -25.329 7.758 1.00 53.19 89 ARG A O 1
#

Mean predicted aligned error: 5.11 Å

pLDDT: mean 89.15, std 11.18, range [53.19, 97.81]

Nearest PDB structures (foldseek):
  1oyz-assembly1_A  TM=9.252E-01  e=9.675E-08  Escherichia coli
  4jw3-assembly2_D  TM=5.707E-01  e=6.817E-02  synthetic construct
  8aw4-assembly1_B  TM=5.789E-01  e=1.054E-01  synthetic construct
  7p0h-assembly2_B  TM=6.313E-01  e=1.462E-01  synthetic construct
  6hwp-assembly1_A  TM=5.290E-01  e=4.351E-01  synthetic construct

Secondary structure (DSSP, 8-state):
---HHHHHHHHHHHHHHHHHTTS-HHHHHHHTT-S-HHHHHHHHHHHHHH--HHHHHHHHHHHT-SSHHHHHHHHHHHHH-HHHHHHT-